Protein AF-A0A5N9CTU2-F1 (afdb_monomer_lite)

Structure (mmCIF, N/CA/C/O backbone):
data_AF-A0A5N9CTU2-F1
#
_entry.id   AF-A0A5N9CTU2-F1
#
loop_
_atom_site.group_PDB
_atom_site.id
_atom_site.type_symbol
_atom_site.label_atom_id
_atom_site.label_alt_id
_atom_site.label_comp_id
_atom_site.label_asym_id
_atom_site.label_entity_id
_atom_site.label_seq_id
_atom_site.pdbx_PDB_ins_code
_atom_site.Cartn_x
_atom_site.Cartn_y
_atom_site.Cartn_z
_atom_site.occupancy
_atom_site.B_iso_or_equiv
_atom_site.auth_seq_id
_atom_site.auth_comp_id
_atom_site.auth_asym_id
_atom_site.auth_atom_id
_atom_site.pdbx_PDB_model_num
ATOM 1 N N . MET A 1 1 ? 25.887 5.717 -3.335 1.00 38.78 1 MET A N 1
ATOM 2 C CA . MET A 1 1 ? 26.056 6.397 -4.639 1.00 38.78 1 MET A CA 1
ATOM 3 C C . MET A 1 1 ? 24.991 5.892 -5.619 1.00 38.78 1 MET A C 1
ATOM 5 O O . MET A 1 1 ? 25.306 5.091 -6.481 1.00 38.78 1 MET A O 1
ATOM 9 N N . PHE A 1 2 ? 23.728 6.317 -5.483 1.00 43.56 2 PHE A N 1
ATOM 10 C CA . PHE A 1 2 ? 22.629 5.895 -6.385 1.00 43.56 2 PHE A CA 1
ATOM 11 C C . PHE A 1 2 ? 21.918 7.081 -7.064 1.00 43.56 2 PHE A C 1
ATOM 13 O O . PHE A 1 2 ? 20.894 6.921 -7.711 1.00 43.56 2 PHE A O 1
ATOM 20 N N . ASN A 1 3 ? 22.473 8.291 -6.951 1.00 44.31 3 ASN A N 1
ATOM 21 C CA . ASN A 1 3 ? 21.792 9.535 -7.327 1.00 44.31 3 ASN A CA 1
ATOM 22 C C . ASN A 1 3 ? 22.006 9.953 -8.803 1.00 44.31 3 ASN A C 1
ATOM 24 O O . ASN A 1 3 ? 21.776 11.111 -9.140 1.00 44.31 3 ASN A O 1
ATOM 28 N N . ALA A 1 4 ? 22.487 9.048 -9.668 1.00 43.69 4 ALA A N 1
ATOM 29 C CA . ALA A 1 4 ? 22.952 9.368 -11.028 1.00 43.69 4 ALA A CA 1
ATOM 30 C C . ALA A 1 4 ? 22.198 8.656 -12.171 1.00 43.69 4 ALA A C 1
ATOM 32 O O . ALA A 1 4 ? 22.555 8.834 -13.329 1.00 43.69 4 ALA A O 1
ATOM 33 N N . ILE A 1 5 ? 21.124 7.912 -11.886 1.00 54.41 5 ILE A N 1
ATOM 34 C CA . ILE A 1 5 ? 20.218 7.348 -12.914 1.00 54.41 5 ILE A CA 1
ATOM 35 C C . ILE A 1 5 ? 18.959 8.227 -13.030 1.00 54.41 5 ILE A C 1
ATOM 37 O O . ILE A 1 5 ? 17.852 7.759 -13.253 1.00 54.41 5 ILE A O 1
ATOM 41 N N . LYS A 1 6 ? 19.095 9.534 -12.793 1.00 49.34 6 LYS A N 1
ATOM 42 C CA . LYS A 1 6 ? 17.946 10.416 -12.549 1.00 49.34 6 LYS A CA 1
ATOM 43 C C . LYS A 1 6 ? 17.246 10.943 -13.809 1.00 49.34 6 LYS A C 1
ATOM 45 O O . LYS A 1 6 ? 16.352 11.764 -13.669 1.00 49.34 6 LYS A O 1
ATOM 50 N N . ARG A 1 7 ? 17.698 10.621 -15.033 1.00 47.31 7 ARG A N 1
ATOM 51 C CA . ARG A 1 7 ? 17.334 11.427 -16.225 1.00 47.31 7 ARG A CA 1
ATOM 52 C C . ARG A 1 7 ? 17.382 10.698 -17.581 1.00 47.31 7 ARG A C 1
ATOM 54 O O . ARG A 1 7 ? 17.949 11.249 -18.518 1.00 47.31 7 ARG A O 1
ATOM 61 N N . PHE A 1 8 ? 16.821 9.493 -17.716 1.00 45.78 8 PHE A N 1
ATOM 62 C CA . PHE A 1 8 ? 16.775 8.820 -19.034 1.00 45.78 8 PHE A CA 1
ATOM 63 C C . PHE A 1 8 ? 15.408 8.308 -19.509 1.00 45.78 8 PHE A C 1
ATOM 65 O O . PHE A 1 8 ? 15.325 7.874 -20.654 1.00 45.78 8 PHE A O 1
ATOM 72 N N . PHE A 1 9 ? 14.331 8.429 -18.728 1.00 47.03 9 PHE A N 1
ATOM 73 C CA . PHE A 1 9 ? 12.979 8.136 -19.220 1.00 47.03 9 PHE A CA 1
ATOM 74 C C . PHE A 1 9 ? 12.086 9.373 -19.123 1.00 47.03 9 PHE A C 1
ATOM 76 O O . PHE A 1 9 ? 12.219 10.184 -18.211 1.00 47.03 9 PHE A O 1
ATOM 83 N N . GLY A 1 10 ? 11.318 9.580 -20.190 1.00 41.12 10 GLY A N 1
ATOM 84 C CA . GLY A 1 10 ? 10.756 10.857 -20.597 1.00 41.12 10 GLY A CA 1
ATOM 85 C C . GLY A 1 10 ? 9.652 11.404 -19.701 1.00 41.12 10 GLY A C 1
ATOM 86 O O . GLY A 1 10 ? 9.001 10.704 -18.937 1.00 41.12 10 GLY A O 1
ATOM 87 N N . ASN A 1 11 ? 9.449 12.705 -19.869 1.00 45.62 11 ASN A N 1
ATOM 88 C CA . ASN A 1 11 ? 8.409 13.523 -19.263 1.00 45.62 11 ASN A CA 1
ATOM 89 C C . ASN A 1 11 ? 7.013 12.869 -19.418 1.00 45.62 11 ASN A C 1
ATOM 91 O O . ASN A 1 11 ? 6.422 12.969 -20.492 1.00 45.62 11 ASN A O 1
ATOM 95 N N . GLY A 1 12 ? 6.493 12.218 -18.368 1.00 52.41 12 GLY A N 1
ATOM 96 C CA . GLY A 1 12 ? 5.091 11.769 -18.287 1.00 52.41 12 GLY A CA 1
ATOM 97 C C . GLY A 1 12 ? 4.840 10.322 -17.839 1.00 52.41 12 GLY A C 1
ATOM 98 O O . GLY A 1 12 ? 3.688 9.978 -17.592 1.00 52.41 12 GLY A O 1
ATOM 99 N N . GLU A 1 13 ? 5.868 9.481 -17.712 1.00 65.31 13 GLU A N 1
ATOM 100 C CA . GLU A 1 13 ? 5.731 8.093 -17.237 1.00 65.31 13 GLU A CA 1
ATOM 101 C C . GLU A 1 13 ? 6.220 7.972 -15.784 1.00 65.31 13 GLU A C 1
ATOM 103 O O . GLU A 1 13 ? 7.260 8.528 -15.447 1.00 65.31 13 GLU A O 1
ATOM 108 N N . PHE A 1 14 ? 5.468 7.262 -14.931 1.00 84.44 14 PHE A N 1
ATOM 109 C CA . PHE A 1 14 ? 5.835 6.977 -13.534 1.00 84.44 14 PHE A CA 1
ATOM 110 C C . PHE A 1 14 ? 7.253 6.398 -13.466 1.00 84.44 14 PHE A C 1
ATOM 112 O O . PHE A 1 14 ? 7.534 5.400 -14.140 1.00 84.44 14 PHE A O 1
ATOM 119 N N . ASP A 1 15 ? 8.133 6.980 -12.655 1.00 89.12 15 ASP A N 1
ATOM 120 C CA . ASP A 1 15 ? 9.475 6.447 -12.423 1.00 89.12 15 ASP A CA 1
ATOM 121 C C . ASP A 1 15 ? 9.572 5.627 -11.118 1.00 89.12 15 ASP A C 1
ATOM 123 O O . ASP A 1 15 ? 8.584 5.387 -10.420 1.00 89.12 15 ASP A O 1
ATOM 127 N N . CYS A 1 16 ? 10.768 5.116 -10.804 1.00 93.81 16 CYS A N 1
ATOM 128 C CA . CYS A 1 16 ? 10.978 4.304 -9.602 1.00 93.81 16 CYS A CA 1
ATOM 129 C C . CYS A 1 16 ? 10.736 5.086 -8.295 1.00 93.81 16 CYS A C 1
ATOM 131 O O . CYS A 1 16 ? 10.329 4.484 -7.301 1.00 93.81 16 CYS A O 1
ATOM 133 N N . ASP A 1 17 ? 11.028 6.389 -8.276 1.00 93.94 17 ASP A N 1
ATOM 134 C CA . ASP A 1 17 ? 10.814 7.262 -7.116 1.00 93.94 17 ASP A CA 1
ATOM 135 C C . ASP A 1 17 ? 9.317 7.514 -6.932 1.00 93.94 17 ASP A C 1
ATOM 137 O O . ASP A 1 17 ? 8.787 7.330 -5.835 1.00 93.94 17 ASP A O 1
ATOM 141 N N . ASP A 1 18 ? 8.608 7.788 -8.029 1.00 93.94 18 ASP A N 1
ATOM 142 C CA . ASP A 1 18 ? 7.152 7.905 -8.021 1.00 93.94 18 ASP A CA 1
ATOM 143 C C . ASP A 1 18 ? 6.495 6.615 -7.505 1.00 93.94 18 ASP A C 1
ATOM 145 O O . ASP A 1 18 ? 5.608 6.661 -6.646 1.00 93.94 18 ASP A O 1
ATOM 149 N N . VAL A 1 19 ? 6.948 5.439 -7.967 1.00 95.31 19 VAL A N 1
ATOM 150 C CA . VAL A 1 19 ? 6.439 4.152 -7.463 1.00 95.31 19 VAL A CA 1
ATOM 151 C C . VAL A 1 19 ? 6.674 4.018 -5.961 1.00 95.31 19 VAL A C 1
ATOM 153 O O . VAL A 1 19 ? 5.765 3.595 -5.243 1.00 95.31 19 VAL A O 1
ATOM 156 N N . ALA A 1 20 ? 7.855 4.393 -5.467 1.00 94.75 20 ALA A N 1
ATOM 157 C CA . ALA A 1 20 ? 8.142 4.355 -4.039 1.00 94.75 20 ALA A CA 1
ATOM 158 C C . ALA A 1 20 ? 7.191 5.272 -3.251 1.00 94.75 20 ALA A C 1
ATOM 160 O O . ALA A 1 20 ? 6.555 4.814 -2.298 1.00 94.75 20 ALA A O 1
ATOM 161 N N . ASN A 1 21 ? 7.014 6.515 -3.704 1.00 96.12 21 ASN A N 1
ATOM 162 C CA . ASN A 1 21 ? 6.173 7.530 -3.063 1.00 96.12 21 ASN A CA 1
ATOM 163 C C . ASN A 1 21 ? 4.679 7.162 -3.049 1.00 96.12 21 ASN A C 1
ATOM 165 O O . ASN A 1 21 ? 3.967 7.491 -2.100 1.00 96.12 21 ASN A O 1
ATOM 169 N N . HIS A 1 22 ? 4.194 6.458 -4.076 1.00 96.56 22 HIS A N 1
ATOM 170 C CA . HIS A 1 22 ? 2.777 6.101 -4.222 1.00 96.56 22 HIS A CA 1
ATOM 171 C C . HIS A 1 22 ? 2.436 4.659 -3.816 1.00 96.56 22 HIS A C 1
ATOM 173 O O . HIS A 1 22 ? 1.264 4.273 -3.835 1.00 96.56 22 HIS A O 1
ATOM 179 N N . SER A 1 23 ? 3.430 3.863 -3.421 1.00 97.00 23 SER A N 1
ATOM 180 C CA . SER A 1 23 ? 3.273 2.440 -3.096 1.00 97.00 23 SER A CA 1
ATOM 181 C C . SER A 1 23 ? 2.270 2.157 -1.972 1.00 97.00 23 SER A C 1
ATOM 183 O O . SER A 1 23 ? 1.443 1.259 -2.126 1.00 97.00 23 SER A O 1
ATOM 185 N N . SER A 1 24 ? 2.285 2.929 -0.881 1.00 97.00 24 SER A N 1
ATOM 186 C CA . SER A 1 24 ? 1.335 2.754 0.229 1.00 97.00 24 SER A CA 1
ATOM 187 C C . SER A 1 24 ? -0.107 2.996 -0.223 1.00 97.00 24 SER A C 1
ATOM 189 O O . SER A 1 24 ? -0.944 2.109 -0.097 1.00 97.00 24 SER A O 1
ATOM 191 N N . ALA A 1 25 ? -0.378 4.134 -0.875 1.00 96.81 25 ALA A N 1
ATOM 192 C CA . ALA A 1 25 ? -1.708 4.444 -1.409 1.00 96.81 25 ALA A CA 1
ATOM 193 C C . ALA A 1 25 ? -2.176 3.407 -2.447 1.00 96.81 25 ALA A C 1
ATOM 195 O O . ALA A 1 25 ? -3.361 3.087 -2.532 1.00 96.81 25 ALA A O 1
ATOM 196 N N . TYR A 1 26 ? -1.255 2.852 -3.241 1.00 97.06 26 TYR A N 1
ATOM 197 C CA . TYR A 1 26 ? -1.571 1.764 -4.164 1.00 97.06 26 TYR A CA 1
ATOM 198 C C . TYR A 1 26 ? -2.027 0.490 -3.432 1.00 97.06 26 TYR A C 1
ATOM 200 O O . TYR A 1 26 ? -3.033 -0.104 -3.839 1.00 97.06 26 TYR A O 1
ATOM 208 N N . ILE A 1 27 ? -1.311 0.091 -2.371 1.00 97.69 27 ILE A N 1
ATOM 209 C CA . ILE A 1 27 ? -1.614 -1.086 -1.536 1.00 97.69 27 ILE A CA 1
ATOM 210 C C . ILE A 1 27 ? -2.949 -0.910 -0.806 1.00 97.69 27 ILE A C 1
ATOM 212 O O . ILE A 1 27 ? -3.773 -1.824 -0.818 1.00 97.69 27 ILE A O 1
ATOM 216 N N . ASP A 1 28 ? -3.193 0.277 -0.256 1.00 96.56 28 ASP A N 1
ATOM 217 C CA . ASP A 1 28 ? -4.420 0.609 0.475 1.00 96.56 28 ASP A CA 1
ATOM 218 C C . ASP A 1 28 ? -5.632 0.838 -0.452 1.00 96.56 28 ASP A C 1
ATOM 220 O O . ASP A 1 28 ? -6.740 1.086 0.015 1.00 96.56 28 ASP A O 1
ATOM 224 N N . ASN A 1 29 ? -5.449 0.718 -1.775 1.00 95.06 29 ASN A N 1
ATOM 225 C CA . ASN A 1 29 ? -6.440 1.051 -2.808 1.00 95.06 29 ASN A CA 1
ATOM 226 C C . ASN A 1 29 ? -6.975 2.496 -2.721 1.00 95.06 29 ASN A C 1
ATOM 228 O O . ASN A 1 29 ? -8.076 2.778 -3.188 1.00 95.06 29 ASN A O 1
ATOM 232 N N . ASP A 1 30 ? -6.166 3.412 -2.190 1.00 96.94 30 ASP A N 1
ATOM 233 C CA . ASP A 1 30 ? -6.458 4.846 -2.054 1.00 96.94 30 ASP A CA 1
ATOM 234 C C . ASP A 1 30 ? -5.841 5.690 -3.192 1.00 96.94 30 ASP A C 1
ATOM 236 O O . ASP A 1 30 ? -6.077 6.890 -3.332 1.00 96.94 30 ASP A O 1
ATOM 240 N N . LEU A 1 31 ? -5.048 5.067 -4.070 1.00 95.25 31 LEU A N 1
ATOM 241 C CA . LEU A 1 31 ? -4.460 5.760 -5.213 1.00 95.25 31 LEU A CA 1
ATOM 242 C C . LEU A 1 31 ? -5.530 6.132 -6.253 1.00 95.25 31 LEU A C 1
ATOM 244 O O . LEU A 1 31 ? -6.253 5.267 -6.755 1.00 95.25 31 LEU A O 1
ATOM 248 N N . LYS A 1 32 ? -5.573 7.417 -6.637 1.00 93.19 32 LYS A N 1
ATOM 249 C CA . LYS A 1 32 ? -6.499 7.941 -7.657 1.00 93.19 32 LYS A CA 1
ATOM 250 C C . LYS A 1 32 ? -6.448 7.103 -8.950 1.00 93.19 32 LYS A C 1
ATOM 252 O O . LYS A 1 32 ? -5.349 6.742 -9.373 1.00 93.19 32 LYS A O 1
ATOM 257 N N . PRO A 1 33 ? -7.587 6.860 -9.630 1.00 91.94 33 PRO A N 1
ATOM 258 C CA . PRO A 1 33 ? -7.645 5.990 -10.812 1.00 91.94 33 PRO A CA 1
ATOM 259 C C . PRO A 1 33 ? -6.668 6.368 -11.935 1.00 91.94 33 PRO A C 1
ATOM 261 O O . PRO A 1 33 ? -6.044 5.494 -12.538 1.00 91.94 33 PRO A O 1
ATOM 264 N N . ASP A 1 34 ? -6.501 7.668 -12.177 1.00 88.62 34 ASP A N 1
ATOM 265 C CA . ASP A 1 34 ? -5.593 8.202 -13.198 1.00 88.62 34 ASP A CA 1
ATOM 266 C C . ASP A 1 34 ? -4.125 7.875 -12.867 1.00 88.62 34 ASP A C 1
ATOM 268 O O . ASP A 1 34 ? -3.401 7.284 -13.668 1.00 88.62 34 ASP A O 1
ATOM 272 N N . LEU A 1 35 ? -3.726 8.111 -11.610 1.00 90.19 35 LEU A N 1
ATOM 273 C CA . LEU A 1 35 ? -2.394 7.763 -11.106 1.00 90.19 35 LEU A CA 1
ATOM 274 C C . LEU A 1 35 ? -2.165 6.253 -11.105 1.00 90.19 35 LEU A C 1
ATOM 276 O O . LEU A 1 35 ? -1.079 5.800 -11.447 1.00 90.19 35 LEU A O 1
ATOM 280 N N . ARG A 1 36 ? -3.182 5.454 -10.766 1.00 92.88 36 ARG A N 1
ATOM 281 C CA . ARG A 1 36 ? -3.084 3.990 -10.797 1.00 92.88 36 ARG A CA 1
ATOM 282 C C . ARG A 1 36 ? -2.832 3.470 -12.214 1.00 92.88 36 ARG A C 1
ATOM 284 O O . ARG A 1 36 ? -2.041 2.542 -12.380 1.00 92.88 36 ARG A O 1
ATOM 291 N N . SER A 1 37 ? -3.458 4.089 -13.214 1.00 90.19 37 SER A N 1
ATOM 292 C CA . SER A 1 37 ? -3.282 3.743 -14.631 1.00 90.19 37 SER A CA 1
ATOM 293 C C . SER A 1 37 ? -1.872 4.056 -15.139 1.00 90.19 37 SER A C 1
ATOM 295 O O . SER A 1 37 ? -1.360 3.319 -15.975 1.00 90.19 37 SER A O 1
ATOM 297 N N . ALA A 1 38 ? -1.219 5.092 -14.603 1.00 86.94 38 ALA A N 1
ATOM 298 C CA . ALA A 1 38 ? 0.178 5.416 -14.906 1.00 86.94 38 ALA A CA 1
ATOM 299 C C . ALA A 1 38 ? 1.189 4.596 -14.073 1.00 86.94 38 ALA A C 1
ATOM 301 O O . ALA A 1 38 ? 2.244 4.214 -14.576 1.00 86.94 38 ALA A O 1
ATOM 302 N N . PHE A 1 39 ? 0.847 4.260 -12.827 1.00 93.50 39 PHE A N 1
ATOM 303 C CA . PHE A 1 39 ? 1.670 3.477 -11.897 1.00 93.50 39 PHE A CA 1
ATOM 304 C C . PHE A 1 39 ? 1.846 2.016 -12.343 1.00 93.50 39 PHE A C 1
ATOM 306 O O . PHE A 1 39 ? 2.949 1.465 -12.299 1.00 93.50 39 PHE A O 1
ATOM 313 N N . GLN A 1 40 ? 0.759 1.364 -12.777 1.00 94.38 40 GLN A N 1
ATOM 314 C CA . GLN A 1 40 ? 0.781 -0.060 -13.128 1.00 94.38 40 GLN A CA 1
ATOM 315 C C . GLN A 1 40 ? 1.754 -0.418 -14.265 1.00 94.38 40 GLN A C 1
ATOM 317 O O . GLN A 1 40 ? 2.498 -1.384 -14.093 1.00 94.38 40 GLN A O 1
ATOM 322 N N . PRO A 1 41 ? 1.825 0.328 -15.385 1.00 94.50 41 PRO A N 1
ATOM 323 C CA . PRO A 1 41 ? 2.785 0.067 -16.454 1.00 94.50 41 PRO A CA 1
ATOM 324 C C . PRO A 1 41 ? 4.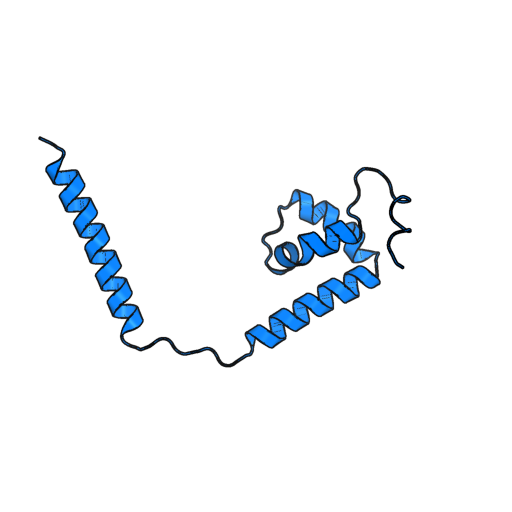239 -0.030 -15.983 1.00 94.50 41 PRO A C 1
ATOM 326 O O . PRO A 1 41 ? 4.943 -0.953 -16.402 1.00 94.50 41 PRO A O 1
ATOM 329 N N . HIS A 1 42 ? 4.680 0.877 -15.102 1.00 93.75 42 HIS A N 1
ATOM 330 C CA . HIS A 1 42 ? 6.028 0.828 -14.534 1.00 93.75 42 HIS A CA 1
ATOM 331 C C . HIS A 1 42 ? 6.184 -0.393 -13.625 1.00 93.75 42 HIS A C 1
ATOM 333 O O . HIS A 1 42 ? 7.114 -1.188 -13.796 1.00 93.75 42 HIS A O 1
ATOM 339 N N . LEU A 1 43 ? 5.248 -0.582 -12.687 1.00 95.81 43 LEU A N 1
ATOM 340 C CA . LEU A 1 43 ? 5.297 -1.693 -11.740 1.00 95.81 43 LEU A CA 1
ATOM 341 C C . LEU A 1 43 ? 5.336 -3.051 -12.457 1.00 95.81 43 LEU A C 1
ATOM 343 O O . LEU A 1 43 ? 6.088 -3.933 -12.060 1.00 95.81 43 LEU A O 1
ATOM 347 N N . SER A 1 44 ? 4.593 -3.237 -13.548 1.00 96.00 44 SER A N 1
ATOM 348 C CA . SER A 1 44 ? 4.570 -4.501 -14.294 1.00 96.00 44 SER A CA 1
ATOM 349 C C . SER A 1 44 ? 5.871 -4.814 -15.042 1.00 96.00 44 SER A C 1
ATOM 351 O O . SER A 1 44 ? 6.106 -5.976 -15.366 1.00 96.00 44 SER A O 1
ATOM 353 N N . LYS A 1 45 ? 6.726 -3.819 -15.307 1.00 94.06 45 LYS A N 1
ATOM 354 C CA . LYS A 1 45 ? 7.953 -3.983 -16.110 1.00 94.06 45 LYS A CA 1
ATOM 355 C C . LYS A 1 45 ? 9.244 -3.876 -15.293 1.00 94.06 45 LYS A C 1
ATOM 357 O O . LYS A 1 45 ? 10.291 -4.323 -15.754 1.00 94.06 45 LYS A 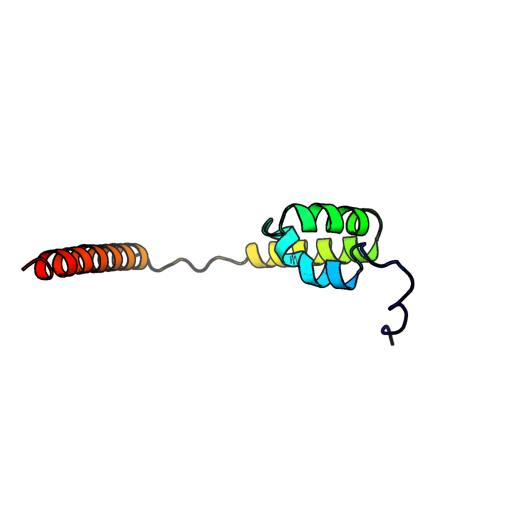O 1
ATOM 362 N N . CYS A 1 46 ? 9.189 -3.301 -14.093 1.00 95.94 46 CYS A N 1
ATOM 363 C CA . CYS A 1 46 ? 10.364 -3.021 -13.272 1.00 95.94 46 CYS A CA 1
ATOM 364 C C . CYS A 1 46 ? 10.485 -4.005 -12.097 1.00 95.94 46 CYS A C 1
ATOM 366 O O . CYS A 1 46 ? 9.843 -3.839 -11.059 1.00 95.94 46 CYS A O 1
ATOM 368 N N . GLY A 1 47 ? 11.352 -5.016 -12.235 1.00 95.12 47 GLY A N 1
ATOM 369 C CA . GLY A 1 47 ? 11.607 -6.027 -11.195 1.00 95.12 47 GLY A CA 1
ATOM 370 C C . GLY A 1 47 ? 11.963 -5.455 -9.809 1.00 95.12 47 GLY A C 1
ATOM 371 O O . GLY A 1 47 ? 11.377 -5.893 -8.818 1.00 95.12 47 GLY A O 1
ATOM 372 N N . PRO A 1 48 ? 12.850 -4.444 -9.696 1.00 96.81 48 PRO A N 1
ATOM 373 C CA . PRO A 1 48 ? 13.125 -3.782 -8.419 1.00 96.81 48 PRO A CA 1
ATOM 374 C C . PRO A 1 48 ? 11.883 -3.160 -7.765 1.00 96.81 48 PRO A C 1
ATOM 376 O O . PRO A 1 48 ? 11.682 -3.316 -6.562 1.00 96.81 48 PRO A O 1
ATOM 379 N N . CYS A 1 49 ? 11.016 -2.511 -8.548 1.00 97.19 49 CYS A N 1
ATOM 380 C CA . CYS A 1 49 ? 9.770 -1.933 -8.042 1.00 97.19 49 CYS A CA 1
ATOM 381 C C . CYS A 1 49 ? 8.769 -3.007 -7.599 1.00 97.19 49 CYS A C 1
ATOM 383 O O . CYS A 1 49 ? 8.106 -2.840 -6.577 1.00 97.19 49 CYS A O 1
ATOM 385 N N . GLN A 1 50 ? 8.692 -4.136 -8.310 1.00 98.31 50 GLN A N 1
ATOM 386 C CA . GLN A 1 50 ? 7.874 -5.284 -7.894 1.00 98.31 50 GLN A CA 1
ATOM 387 C C . GLN A 1 50 ? 8.337 -5.837 -6.550 1.00 98.31 50 GLN A C 1
ATOM 389 O O . GLN A 1 50 ? 7.521 -6.042 -5.651 1.00 98.31 50 GLN A O 1
ATOM 394 N N . ALA A 1 51 ? 9.649 -6.034 -6.395 1.00 98.12 51 ALA A N 1
ATOM 395 C CA . ALA A 1 51 ? 10.233 -6.504 -5.146 1.00 98.12 51 ALA A CA 1
ATOM 396 C C . ALA A 1 51 ? 9.975 -5.517 -3.999 1.00 98.12 51 ALA A C 1
ATOM 398 O O . ALA A 1 51 ? 9.604 -5.935 -2.901 1.00 98.12 51 ALA A O 1
ATOM 399 N N . PHE A 1 52 ? 10.109 -4.213 -4.256 1.00 98.00 52 PHE A N 1
ATOM 400 C CA . PHE A 1 52 ? 9.825 -3.164 -3.280 1.00 98.00 52 PHE A CA 1
ATOM 401 C C . PHE A 1 52 ? 8.358 -3.179 -2.820 1.00 98.00 52 PHE A C 1
ATOM 403 O O . PHE A 1 52 ? 8.096 -3.348 -1.629 1.00 98.00 52 PHE A O 1
ATOM 410 N N . VAL A 1 53 ? 7.399 -3.078 -3.750 1.00 98.19 53 VAL A N 1
ATOM 411 C CA . VAL A 1 53 ? 5.959 -3.073 -3.428 1.00 98.19 53 VAL A CA 1
ATOM 412 C C . VAL A 1 53 ? 5.545 -4.383 -2.750 1.00 98.19 53 VAL A C 1
ATOM 414 O O . VAL A 1 53 ? 4.804 -4.365 -1.767 1.00 98.19 53 VAL A O 1
ATOM 417 N N . GLY A 1 54 ? 6.064 -5.523 -3.218 1.00 98.38 54 GLY A N 1
ATOM 418 C CA . GLY A 1 54 ? 5.822 -6.827 -2.601 1.00 98.38 54 GLY A CA 1
ATOM 419 C C . GLY A 1 54 ? 6.362 -6.923 -1.170 1.00 98.38 54 GLY A C 1
ATOM 420 O O . GLY A 1 54 ? 5.683 -7.449 -0.284 1.00 98.38 54 GLY A O 1
ATOM 421 N N . THR A 1 55 ? 7.548 -6.367 -0.910 1.00 98.44 55 THR A N 1
ATOM 422 C CA . THR A 1 55 ? 8.145 -6.322 0.436 1.00 98.44 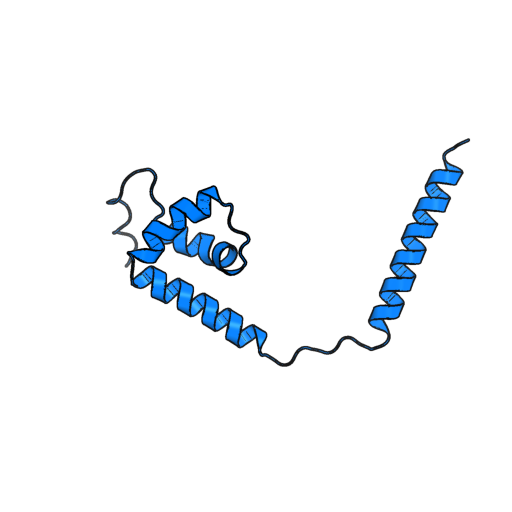55 THR A CA 1
ATOM 423 C C . THR A 1 55 ? 7.345 -5.417 1.365 1.00 98.44 55 THR A C 1
ATOM 425 O O . THR A 1 55 ? 7.064 -5.800 2.504 1.00 98.44 55 THR A O 1
ATOM 428 N N . LEU A 1 56 ? 6.923 -4.245 0.882 1.00 98.38 56 LEU A N 1
ATOM 429 C CA . LEU A 1 56 ? 6.076 -3.330 1.642 1.00 98.38 56 LEU A CA 1
ATOM 430 C C . LEU A 1 56 ? 4.743 -3.994 2.013 1.00 98.38 56 LEU A C 1
ATOM 432 O O . LEU A 1 56 ? 4.379 -4.020 3.188 1.00 98.38 56 LEU A O 1
ATOM 436 N N . SER A 1 57 ? 4.066 -4.619 1.045 1.00 98.31 57 SER A N 1
ATOM 437 C CA . SER A 1 57 ? 2.818 -5.355 1.284 1.00 98.31 57 SER A CA 1
ATOM 438 C C . SER A 1 57 ? 3.004 -6.501 2.286 1.00 98.31 57 SER A C 1
ATOM 440 O O . SER A 1 57 ? 2.195 -6.660 3.201 1.00 98.31 57 SER A O 1
ATOM 442 N N . SER A 1 58 ? 4.102 -7.254 2.181 1.00 98.19 58 SER A N 1
ATOM 443 C CA . SER A 1 58 ? 4.424 -8.335 3.123 1.00 98.19 58 SER A CA 1
ATOM 444 C C . SER A 1 58 ? 4.672 -7.811 4.539 1.00 98.19 58 SER A C 1
ATOM 446 O O . SER A 1 58 ? 4.216 -8.414 5.508 1.00 98.19 58 SER A O 1
ATOM 448 N N . THR A 1 59 ? 5.350 -6.668 4.663 1.00 98.00 59 THR A N 1
ATOM 449 C CA . THR A 1 59 ? 5.613 -6.004 5.948 1.00 98.00 59 THR A CA 1
ATOM 450 C C . THR A 1 59 ? 4.312 -5.540 6.598 1.00 98.00 59 THR A C 1
ATOM 452 O O . THR A 1 59 ? 4.071 -5.850 7.764 1.00 98.00 59 THR A O 1
ATOM 455 N N . ILE A 1 60 ? 3.432 -4.879 5.838 1.00 97.31 60 ILE A N 1
ATOM 456 C CA . ILE A 1 60 ? 2.090 -4.482 6.297 1.00 97.31 60 ILE A CA 1
ATOM 457 C C . ILE A 1 60 ? 1.306 -5.716 6.764 1.00 97.31 60 ILE A C 1
ATOM 459 O O . ILE A 1 60 ? 0.763 -5.729 7.868 1.00 97.31 60 ILE A O 1
ATOM 463 N N . GLY A 1 61 ? 1.305 -6.789 5.969 1.00 96.19 61 GLY A N 1
ATOM 464 C CA . GLY A 1 61 ? 0.634 -8.041 6.313 1.00 96.19 61 GLY A CA 1
ATOM 465 C C . GLY A 1 61 ? 1.206 -8.731 7.557 1.00 96.19 61 GLY A C 1
ATOM 466 O O . GLY A 1 61 ? 0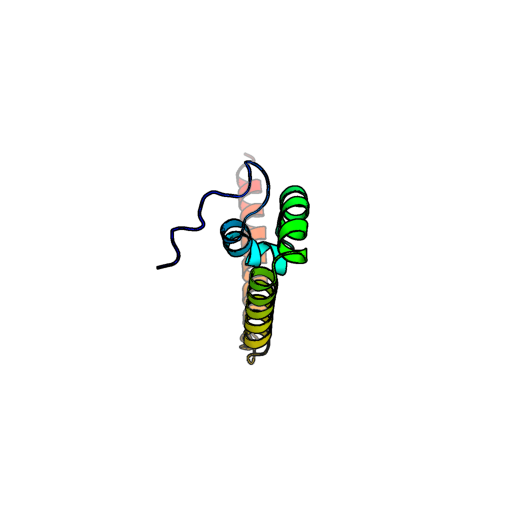.457 -9.356 8.305 1.00 96.19 61 GLY A O 1
ATOM 467 N N . ALA A 1 62 ? 2.513 -8.626 7.807 1.00 97.06 62 ALA A N 1
ATOM 468 C CA . ALA A 1 62 ? 3.143 -9.152 9.015 1.00 97.06 62 ALA A CA 1
ATOM 469 C C . ALA A 1 62 ? 2.744 -8.343 10.259 1.00 97.06 62 ALA A C 1
ATOM 471 O O . ALA A 1 62 ? 2.364 -8.930 11.272 1.00 97.06 62 ALA A O 1
ATOM 472 N N . LEU A 1 63 ? 2.760 -7.010 10.165 1.00 95.88 63 LEU A N 1
ATOM 473 C CA . LEU A 1 63 ? 2.335 -6.121 11.250 1.00 95.88 63 LEU A CA 1
ATOM 474 C C . LEU A 1 63 ? 0.842 -6.279 11.570 1.00 95.88 63 LEU A C 1
ATOM 476 O O . LEU A 1 63 ? 0.468 -6.301 12.739 1.00 95.88 63 LEU A O 1
ATOM 480 N N . GLY A 1 64 ? -0.006 -6.474 10.557 1.00 94.00 64 GLY A N 1
ATOM 481 C CA . GLY A 1 64 ? -1.445 -6.699 10.737 1.00 94.00 64 GLY A CA 1
ATOM 482 C C . GLY A 1 64 ? -1.811 -8.016 11.437 1.00 94.00 64 GLY A C 1
ATOM 483 O O . GLY A 1 64 ? -2.944 -8.171 11.883 1.00 94.00 64 GLY A O 1
ATOM 484 N N . LYS A 1 65 ? -0.873 -8.967 11.553 1.00 94.06 65 LYS A N 1
ATOM 485 C CA . LYS A 1 65 ? -1.065 -10.244 12.268 1.00 94.06 65 LYS A CA 1
ATOM 486 C C . LYS A 1 65 ? -0.688 -10.179 13.744 1.00 94.06 65 LYS A C 1
ATOM 488 O O . LYS A 1 65 ? -0.904 -11.156 14.461 1.00 94.06 65 LYS A O 1
ATOM 493 N N . LEU A 1 66 ? -0.088 -9.078 14.194 1.00 93.69 66 LEU A N 1
ATOM 494 C CA . LEU A 1 66 ? 0.216 -8.897 15.607 1.00 93.69 66 LEU A CA 1
ATOM 495 C C . LEU A 1 66 ? -1.086 -8.960 16.421 1.00 93.69 66 LEU A C 1
ATOM 497 O O . LEU A 1 66 ? -2.131 -8.517 15.937 1.00 93.69 66 LEU A O 1
ATOM 501 N N . PRO A 1 67 ? -1.054 -9.527 17.642 1.00 90.56 67 PRO A N 1
ATOM 502 C CA . PRO A 1 67 ? -2.244 -9.626 18.472 1.00 90.56 67 PRO A CA 1
ATOM 503 C C . PRO A 1 67 ? -2.830 -8.231 18.689 1.00 90.56 67 PRO A C 1
ATOM 505 O O . PRO A 1 67 ? -2.173 -7.338 19.227 1.00 90.56 67 PRO A O 1
ATOM 508 N N . GLY A 1 68 ? -4.074 -8.051 18.248 1.00 83.69 68 GLY A N 1
ATOM 509 C CA . GLY A 1 68 ? -4.801 -6.812 18.468 1.00 83.69 68 GLY A CA 1
ATOM 510 C C . GLY A 1 68 ? -4.969 -6.561 19.963 1.00 83.69 68 GLY A C 1
ATOM 511 O O . GLY A 1 68 ? -5.263 -7.475 20.735 1.00 83.69 68 GLY A O 1
ATOM 512 N N . ILE A 1 69 ? -4.805 -5.310 20.379 1.00 87.25 69 ILE A N 1
ATOM 513 C CA . ILE A 1 69 ? -5.172 -4.908 21.733 1.00 87.25 69 ILE A CA 1
ATOM 514 C C . ILE A 1 69 ? -6.698 -4.870 21.779 1.00 87.25 69 ILE A C 1
ATOM 516 O O . ILE A 1 69 ? -7.329 -4.094 21.058 1.00 87.25 69 ILE A O 1
ATOM 520 N N . SER A 1 70 ? -7.303 -5.716 22.614 1.00 84.62 70 SER A N 1
ATOM 521 C CA . SER A 1 70 ? -8.744 -5.645 22.835 1.00 84.62 70 SER A CA 1
ATOM 522 C C . SER A 1 70 ? -9.076 -4.316 23.500 1.00 84.62 70 SER A C 1
AT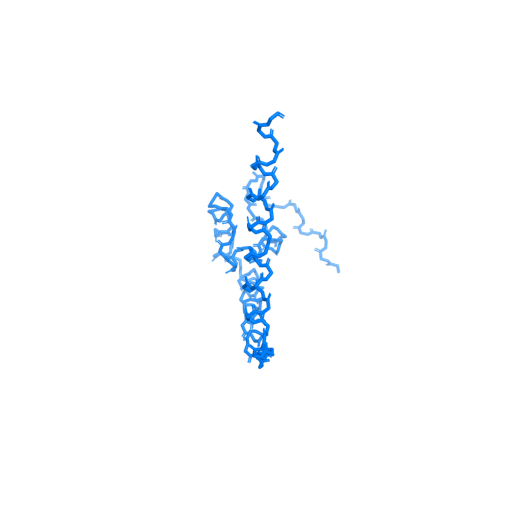OM 524 O O . SER A 1 70 ? -8.523 -3.976 24.547 1.00 84.62 70 SER A O 1
ATOM 526 N N . ALA A 1 71 ? -10.022 -3.585 22.917 1.00 87.25 71 ALA A N 1
ATOM 527 C CA . ALA A 1 71 ? -10.605 -2.436 23.585 1.00 87.25 71 ALA A CA 1
ATOM 528 C C . ALA A 1 71 ? -11.217 -2.870 24.934 1.00 87.25 71 ALA A C 1
ATOM 530 O O . ALA A 1 71 ? -11.795 -3.962 25.016 1.00 87.25 71 ALA A O 1
ATOM 531 N N . PRO A 1 72 ? -11.138 -2.029 25.982 1.00 91.31 72 PRO A N 1
ATOM 532 C CA . PRO A 1 72 ? -11.900 -2.248 27.204 1.00 91.31 72 PRO A CA 1
ATOM 533 C C . PRO A 1 72 ? -13.388 -2.400 26.878 1.00 91.31 72 PRO A C 1
ATOM 535 O O . PRO A 1 72 ? -13.926 -1.640 26.071 1.00 91.31 72 PRO A O 1
ATOM 538 N N . SER A 1 73 ? -14.073 -3.339 27.530 1.00 87.69 73 SER A N 1
ATOM 539 C CA . SER A 1 73 ? -15.495 -3.627 27.275 1.00 87.69 73 SER A CA 1
ATOM 540 C C . SER A 1 73 ? -16.397 -2.395 27.424 1.00 87.69 73 SER A C 1
ATOM 542 O O . SER A 1 73 ? -17.372 -2.245 26.688 1.00 87.69 73 SER A O 1
ATOM 544 N N . ALA A 1 74 ? -16.037 -1.474 28.322 1.00 92.75 74 ALA A N 1
ATOM 545 C CA . ALA A 1 74 ? -16.758 -0.225 28.549 1.00 92.75 74 ALA A CA 1
ATOM 546 C C . ALA A 1 74 ? -16.585 0.815 27.424 1.00 92.75 74 ALA A C 1
ATOM 548 O O . ALA A 1 74 ? -17.452 1.672 27.259 1.00 92.75 74 ALA A O 1
ATOM 549 N N . LEU A 1 75 ? -15.510 0.741 26.625 1.00 94.38 75 LEU A N 1
ATOM 550 C CA . LEU A 1 75 ? -15.157 1.787 25.657 1.00 94.38 75 LEU A CA 1
ATOM 551 C C . LEU A 1 75 ? -16.269 2.013 24.630 1.00 94.38 75 LEU A C 1
ATOM 553 O O . LEU A 1 75 ? -16.626 3.153 24.342 1.00 94.38 75 LEU A O 1
ATOM 557 N N . LYS A 1 76 ? -16.858 0.928 24.112 1.00 92.19 76 LYS A N 1
ATOM 558 C CA . LYS A 1 76 ? -17.953 1.008 23.137 1.00 92.19 76 LYS A CA 1
ATOM 559 C C . LYS A 1 76 ? -19.136 1.803 23.691 1.00 92.19 76 LYS A C 1
ATOM 561 O O . LYS A 1 76 ? -19.671 2.663 22.997 1.00 92.19 76 LYS A O 1
ATOM 566 N N . GLN A 1 77 ? -19.529 1.519 24.930 1.00 94.38 77 GLN A N 1
ATOM 567 C CA . GLN A 1 77 ? -20.669 2.173 25.562 1.00 94.38 77 GLN A CA 1
ATOM 568 C C . GLN A 1 77 ? -20.363 3.648 25.842 1.00 94.38 77 GLN A C 1
ATOM 570 O O . GLN A 1 77 ? -21.152 4.510 25.466 1.00 94.38 77 GLN A O 1
ATOM 575 N N . SER A 1 78 ? -19.171 3.956 26.364 1.00 94.75 78 SER A N 1
ATOM 576 C CA . SER A 1 78 ? -18.738 5.340 26.590 1.00 94.75 78 SER A CA 1
ATOM 577 C C . SER A 1 78 ? -18.710 6.179 25.306 1.00 94.75 78 SER A C 1
ATOM 579 O O . SER A 1 78 ? -19.111 7.341 25.335 1.00 94.75 78 SER A O 1
ATOM 581 N N . LEU A 1 79 ? -18.288 5.604 24.173 1.00 95.75 79 LEU A N 1
ATOM 582 C CA . LEU A 1 79 ? -18.331 6.283 22.872 1.00 95.75 79 LEU A CA 1
ATOM 583 C C . LEU A 1 79 ? -19.772 6.555 22.421 1.00 95.75 79 LEU A C 1
ATOM 585 O O . LEU A 1 79 ? -20.080 7.665 21.994 1.00 95.75 79 LEU A O 1
ATOM 589 N N . ILE A 1 80 ? -20.665 5.568 22.546 1.00 95.19 80 ILE A N 1
ATOM 590 C CA . ILE A 1 80 ? -22.085 5.720 22.191 1.00 95.19 80 ILE A CA 1
ATOM 591 C C . ILE A 1 80 ? -22.741 6.816 23.032 1.00 95.19 80 ILE A C 1
ATOM 593 O O . ILE A 1 80 ? -23.442 7.670 22.489 1.00 95.19 80 ILE A O 1
ATOM 597 N N . ASP A 1 81 ? -22.510 6.810 24.343 1.00 95.75 81 ASP A N 1
ATOM 598 C CA . ASP A 1 81 ? -23.092 7.802 25.243 1.00 95.75 81 ASP A CA 1
ATOM 599 C C . ASP A 1 81 ? -22.554 9.204 24.951 1.00 95.75 81 ASP A C 1
ATOM 601 O O . ASP A 1 81 ? -23.325 10.167 24.923 1.00 95.75 81 ASP A O 1
ATOM 605 N N . ARG A 1 82 ? -21.262 9.320 24.616 1.00 94.19 82 ARG A N 1
ATOM 606 C CA . ARG A 1 82 ? -20.669 10.591 24.196 1.00 94.19 82 ARG A CA 1
ATOM 607 C C . ARG A 1 82 ? -21.276 11.117 22.894 1.00 94.19 82 ARG A C 1
ATOM 609 O O . ARG A 1 82 ? -21.681 12.275 22.853 1.00 94.19 82 ARG A O 1
ATOM 616 N N . ILE A 1 83 ? -21.402 10.276 21.867 1.00 95.38 83 ILE A N 1
ATOM 617 C CA . ILE A 1 83 ? -22.006 10.655 20.576 1.00 95.38 83 ILE A CA 1
ATOM 618 C C . ILE A 1 83 ? -23.465 11.091 20.769 1.00 95.38 83 ILE A C 1
ATOM 620 O O . ILE A 1 83 ? -23.908 12.088 20.199 1.00 95.38 83 ILE A O 1
ATOM 624 N N . ARG A 1 84 ? -24.228 10.368 21.599 1.00 93.31 84 ARG A N 1
ATOM 625 C CA . ARG A 1 84 ? -25.616 10.726 21.929 1.00 93.31 84 ARG A CA 1
ATOM 626 C C . ARG A 1 84 ? -25.704 12.076 22.625 1.00 93.31 84 ARG A C 1
ATOM 628 O O . ARG A 1 84 ? -26.585 12.859 22.280 1.00 93.31 84 ARG A O 1
ATOM 635 N N . TRP A 1 85 ? -24.808 12.341 23.573 1.00 90.81 85 TRP A N 1
ATOM 636 C CA . TRP A 1 85 ? -24.748 13.622 24.265 1.00 90.81 85 TRP A CA 1
ATOM 637 C C . TRP A 1 85 ? -24.419 14.771 23.311 1.00 90.81 85 TRP A C 1
ATOM 639 O O . TRP A 1 85 ? -25.050 15.818 23.387 1.00 90.81 85 TRP A O 1
ATOM 649 N N . GLU A 1 86 ? -23.480 14.594 22.381 1.00 89.00 86 GLU A N 1
ATOM 650 C CA . GLU A 1 86 ? -23.144 15.633 21.399 1.00 89.00 86 GLU A CA 1
ATOM 651 C C . GLU A 1 86 ? -24.306 15.886 20.432 1.00 89.00 86 GLU A C 1
ATOM 653 O O . GLU A 1 86 ? -24.666 17.037 20.192 1.00 89.00 86 GLU A O 1
ATOM 658 N N . ASN A 1 87 ? -24.979 14.833 19.966 1.00 87.31 87 ASN A N 1
ATOM 659 C CA . ASN A 1 87 ? -26.155 14.967 19.106 1.00 87.31 87 ASN A CA 1
ATOM 660 C C . ASN A 1 87 ? -27.333 15.642 19.822 1.00 87.31 87 ASN A C 1
ATOM 662 O O . ASN A 1 87 ? -27.949 16.548 19.264 1.00 87.31 87 ASN A O 1
ATOM 666 N N . SER A 1 88 ? -27.638 15.263 21.068 1.00 82.25 88 SER A N 1
ATOM 667 C CA . SER A 1 88 ? -28.656 15.964 21.863 1.00 82.25 88 SER A CA 1
ATOM 668 C C . SER A 1 88 ? -28.224 17.393 22.195 1.00 82.25 88 SER A C 1
ATOM 670 O O . SER A 1 88 ? -29.073 18.282 22.299 1.00 82.25 88 SER A O 1
ATOM 672 N N . SER A 1 89 ? -26.911 17.629 22.282 1.00 71.94 89 SER A N 1
ATOM 673 C CA . SER A 1 89 ? -26.354 18.945 22.546 1.00 71.94 89 SER A CA 1
ATOM 674 C C . SER A 1 89 ? -26.516 19.916 21.383 1.00 71.94 89 SER A C 1
ATOM 676 O O . SER A 1 89 ? -26.937 21.059 21.538 1.00 71.94 89 SER A O 1
ATOM 678 N N . LEU A 1 90 ? -26.239 19.440 20.178 1.00 65.81 90 LEU A N 1
ATOM 679 C CA . LEU A 1 90 ? -26.457 20.202 18.955 1.00 65.81 90 LEU A CA 1
ATOM 680 C C . LEU A 1 90 ? -27.952 20.449 18.705 1.00 65.81 90 LEU A C 1
ATOM 682 O O . LEU A 1 90 ? -28.323 21.533 18.256 1.00 65.81 90 LEU A O 1
ATOM 686 N N . LEU A 1 91 ? -28.813 19.492 19.068 1.00 62.00 91 LEU A N 1
ATOM 687 C CA . LEU A 1 91 ? -30.268 19.649 18.999 1.00 62.00 91 LEU A CA 1
ATOM 688 C C . LEU A 1 91 ? -30.816 20.670 20.011 1.00 62.00 91 LEU A C 1
ATOM 690 O O . LEU A 1 91 ? -31.744 21.400 19.665 1.00 62.00 91 LEU A O 1
ATOM 694 N N . TRP A 1 92 ? -30.269 20.775 21.235 1.00 59.31 92 TRP A N 1
ATOM 695 C CA . TRP A 1 92 ? -30.659 21.880 22.129 1.00 59.31 92 TRP A CA 1
ATOM 696 C C . TRP A 1 92 ? -30.194 23.220 21.566 1.00 59.31 92 TRP A C 1
ATOM 698 O O . TRP A 1 92 ? -30.958 24.181 21.585 1.00 59.31 92 TRP A O 1
ATOM 708 N N . ARG A 1 93 ? -28.979 23.263 21.008 1.00 57.84 93 ARG A N 1
ATOM 709 C CA . ARG A 1 93 ? -28.325 24.492 20.555 1.00 57.84 93 ARG A CA 1
ATOM 710 C C . ARG A 1 93 ? -28.958 25.082 19.294 1.00 57.84 93 ARG A C 1
ATOM 712 O O . ARG A 1 93 ? -29.030 26.303 19.180 1.00 57.84 93 ARG A O 1
ATOM 719 N N . SER A 1 94 ? -29.474 24.249 18.385 1.00 59.78 94 SER A N 1
ATOM 720 C CA . SER A 1 94 ? -30.250 24.736 17.233 1.00 59.78 94 SER A CA 1
ATOM 721 C C . SER A 1 94 ? -31.654 25.202 17.632 1.00 59.78 94 SER A C 1
ATOM 723 O O . SER A 1 94 ? -32.141 26.197 17.103 1.00 59.78 94 SER A O 1
ATOM 725 N N . ARG A 1 95 ? -32.283 24.547 18.618 1.00 57.72 95 ARG A N 1
ATOM 726 C CA . ARG A 1 95 ? -33.633 24.890 19.091 1.00 57.72 95 ARG A CA 1
ATOM 727 C C . ARG A 1 95 ? -33.669 26.146 19.969 1.00 57.72 95 ARG A C 1
ATOM 729 O O . ARG A 1 95 ? -34.683 26.831 19.988 1.00 57.72 95 ARG A O 1
ATOM 736 N N . SER A 1 96 ? -32.573 26.481 20.650 1.00 58.81 96 SER A N 1
ATOM 737 C CA . SER A 1 96 ? -32.429 27.722 21.429 1.00 58.81 96 SER A CA 1
ATOM 738 C C . SER A 1 96 ? -32.022 28.950 20.603 1.00 58.81 96 SER A C 1
ATOM 740 O O . SER A 1 96 ? -32.031 30.049 21.137 1.00 58.81 96 SER A O 1
ATOM 742 N N . SER A 1 97 ? -31.646 28.782 19.329 1.00 58.88 97 SER A N 1
ATOM 743 C CA . SER A 1 97 ? -31.238 29.878 18.429 1.00 58.88 97 SER A CA 1
ATOM 744 C C . SER A 1 97 ? -32.361 30.344 17.486 1.00 58.88 97 SER A C 1
ATOM 746 O O . SER A 1 97 ? -32.102 31.125 16.574 1.00 58.88 97 SER A O 1
ATOM 748 N N . GLY A 1 98 ? -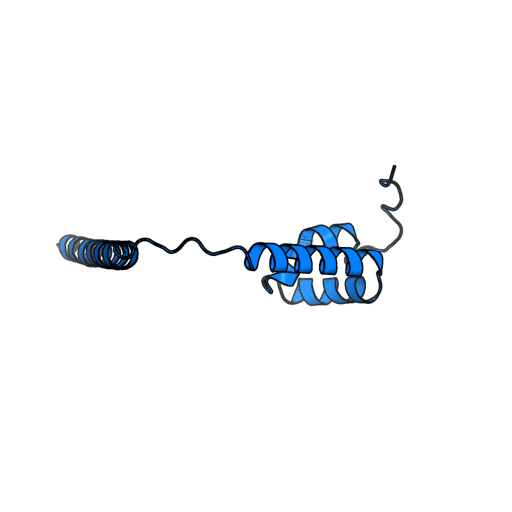33.581 29.824 17.663 1.00 56.50 98 GLY A N 1
ATOM 749 C CA . GLY A 1 98 ? -34.767 30.129 16.853 1.00 56.50 98 GLY A CA 1
ATOM 750 C C . GLY A 1 98 ? -35.720 31.168 17.458 1.00 56.50 98 GLY A C 1
ATOM 751 O O . GLY A 1 98 ? -36.896 31.150 17.104 1.00 56.50 98 GLY A O 1
ATOM 752 N N . TYR A 1 99 ? -35.240 32.026 18.363 1.00 44.81 99 TYR A N 1
ATOM 753 C CA . TYR A 1 99 ? -35.967 33.182 18.901 1.00 44.81 99 TYR A CA 1
ATOM 754 C C . TYR A 1 99 ? -35.149 34.454 18.709 1.00 44.81 99 TYR A C 1
ATOM 756 O O . TYR A 1 99 ? -33.917 34.379 18.921 1.00 44.81 99 TYR A O 1
#

Radius of gyration: 23.67 Å; chains: 1; bounding box: 62×43×49 Å

Sequence (99 aa):
MFNAIKRFFGNGEFDCDDVANHSSAYIDNDLKPDLRSAFQPHLSKCGPCQAFVGTLSSTIGALGKLPGISAPSALKQSLIDRIRWENSSLLWRSRSSGY

pLDDT: mean 83.95, std 18.33, range [38.78, 98.44]

Secondary structure (DSSP, 8-state):
--TT--SSS-TTS--HHHHHHHHHHHHTT-S-HHHHHHHHHHHHH-HHHHHHHHHHHHHHHHHTTSPPPPPPTTHHHHHHHHHHHHHHHHHHHHHTT--

Foldseek 3Di:
DPPPVPDDDDDPAQDLVNLVVCLVCVLVVNDDPVSNVRNVVCCVPDPVSVVVSVVVNVVVVVVVPPDDDDDDPCPVVVVVVVVVCVVVVVVVVVVVVPD